Protein AF-A0A3A4W026-F1 (afdb_monomer)

Sequence (114 aa):
MVAHNLFTQLEELGLPRVKNDLAMGKCGQVGSEHHNAVSSWVKLQDEALAAAAAARADEREDRMISISANALSIAKEDLAIARSSAESARLQARWAMWAAIIATVAAIVAMFKA

Foldseek 3Di:
DPPPDPLNVDVVCDLVNLVVCLVVCVQDDPPDPSNVVSVVSSVVVVVVVVVVVVVVVVVVVVVVVVVVVVVVVVVVVVVVVVVVVVVVVVVVVVVVVVVVVVVVVVVVVVVVVD

Secondary structure (DSSP, 8-state):
-----HHHHHHHH-HHHHHHHHHTTTT-STTSHHHHHHHHHHHHHHHHHHHHHHHHHHHHHHHHHHHHHHHHHHHHHHHHHHHHHHHHHHHHHHHHHHHHHHHHHHHHHHHHH-

Mean predicted aligned error: 10.93 Å

pLDDT: mean 89.34, std 9.41, range [37.78, 94.88]

Structure (mmCIF, N/CA/C/O backbone):
data_AF-A0A3A4W026-F1
#
_entry.id   AF-A0A3A4W026-F1
#
loop_
_atom_site.group_PDB
_atom_site.id
_atom_site.type_symbol
_atom_site.label_atom_id
_atom_site.label_alt_id
_atom_site.label_comp_id
_atom_site.label_asym_id
_atom_site.label_entity_id
_atom_site.label_seq_id
_atom_site.pdbx_PDB_ins_code
_atom_site.Cartn_x
_atom_site.Cartn_y
_atom_site.Cartn_z
_atom_site.occupancy
_atom_site.B_iso_or_equiv
_atom_site.auth_seq_id
_atom_site.auth_comp_id
_atom_site.auth_asym_id
_atom_site.auth_atom_id
_atom_site.pdbx_PDB_model_num
ATOM 1 N N . MET A 1 1 ? -11.623 -13.099 49.206 1.00 37.78 1 MET A N 1
ATOM 2 C CA . MET A 1 1 ? -12.582 -12.830 48.113 1.00 37.78 1 MET A CA 1
ATOM 3 C C . MET A 1 1 ? -12.039 -11.660 47.315 1.00 37.78 1 MET A C 1
ATOM 5 O O . MET A 1 1 ? -12.0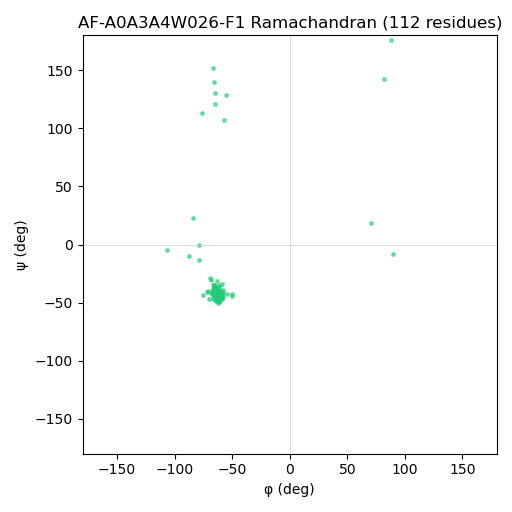56 -10.550 47.824 1.00 37.78 1 MET A O 1
ATOM 9 N N . VAL A 1 2 ? -11.457 -11.907 46.139 1.00 45.53 2 VAL A N 1
ATOM 10 C CA . VAL A 1 2 ? -10.993 -10.823 45.260 1.00 45.53 2 VAL A CA 1
ATOM 11 C C . VAL A 1 2 ? -12.236 -10.246 44.595 1.00 45.53 2 VAL A C 1
ATOM 13 O O . VAL A 1 2 ? -12.911 -10.960 43.851 1.00 45.53 2 VAL A O 1
ATOM 16 N N . ALA A 1 3 ? -12.579 -8.999 44.917 1.00 48.38 3 ALA A N 1
ATOM 17 C CA . ALA A 1 3 ? -13.599 -8.260 44.188 1.00 48.38 3 ALA A CA 1
ATOM 18 C C . ALA A 1 3 ? -13.159 -8.216 42.720 1.00 48.38 3 ALA A C 1
ATOM 20 O O . ALA A 1 3 ? -12.166 -7.571 42.389 1.00 48.38 3 ALA A O 1
ATOM 21 N N . HIS A 1 4 ? -13.830 -8.982 41.862 1.00 59.19 4 HIS A N 1
ATOM 22 C CA . HIS A 1 4 ? -13.563 -8.920 40.433 1.00 59.19 4 HIS A CA 1
ATOM 23 C C . HIS A 1 4 ? -13.964 -7.527 39.951 1.00 59.19 4 HIS A C 1
ATOM 25 O O . HIS A 1 4 ? -15.106 -7.105 40.134 1.00 59.19 4 HIS A O 1
ATOM 31 N N . ASN A 1 5 ? -13.003 -6.803 39.383 1.00 86.69 5 ASN A N 1
ATOM 32 C CA . ASN A 1 5 ? -13.240 -5.504 38.776 1.00 86.69 5 ASN A CA 1
ATOM 33 C C . ASN A 1 5 ? -14.160 -5.701 37.561 1.00 86.69 5 ASN A C 1
ATOM 35 O O . ASN A 1 5 ? -13.901 -6.569 36.725 1.00 86.69 5 ASN A O 1
ATOM 39 N N . LEU A 1 6 ? -15.234 -4.912 37.475 1.00 82.69 6 LEU A N 1
ATOM 40 C CA . LEU A 1 6 ? -16.245 -4.997 36.418 1.00 82.69 6 LEU A CA 1
ATOM 41 C C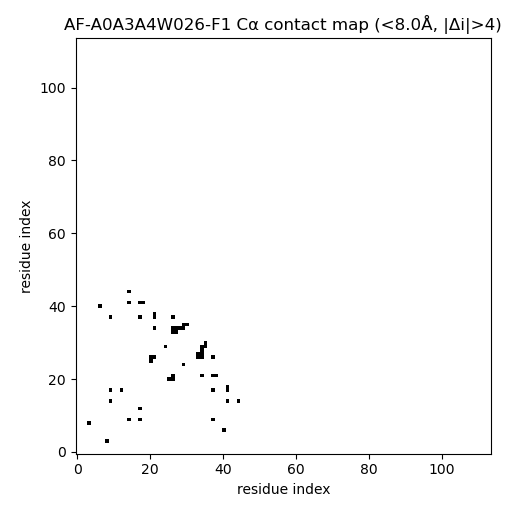 . LEU A 1 6 ? -15.603 -5.010 35.023 1.00 82.69 6 LEU A C 1
ATOM 43 O O . LEU A 1 6 ? -15.972 -5.818 34.180 1.00 82.69 6 LEU A O 1
ATOM 47 N N . PHE A 1 7 ? -14.597 -4.165 34.793 1.00 85.00 7 PHE A N 1
ATOM 48 C CA . PHE A 1 7 ? -13.936 -4.066 33.491 1.00 85.00 7 PHE A CA 1
ATOM 49 C C . PHE A 1 7 ? -13.161 -5.333 33.111 1.00 85.00 7 PHE A C 1
ATOM 51 O O . PHE A 1 7 ? -13.191 -5.728 31.950 1.00 85.00 7 PHE A O 1
ATOM 58 N N . THR A 1 8 ? -12.554 -6.021 34.081 1.00 87.31 8 THR A N 1
ATOM 59 C CA . THR A 1 8 ? -11.874 -7.305 33.849 1.00 87.31 8 THR A CA 1
ATOM 60 C C . THR A 1 8 ? -12.875 -8.392 33.451 1.00 87.31 8 THR A C 1
ATOM 62 O O . THR A 1 8 ? -12.614 -9.168 32.541 1.00 87.31 8 THR A O 1
ATOM 65 N N . GLN A 1 9 ? -14.070 -8.396 34.052 1.00 87.31 9 GLN A N 1
ATOM 66 C CA . GLN A 1 9 ? -15.137 -9.324 33.655 1.00 87.31 9 GLN A CA 1
ATOM 67 C C . GLN A 1 9 ? -15.667 -9.033 32.244 1.00 87.31 9 GLN A C 1
ATOM 69 O O . GLN A 1 9 ? -15.968 -9.958 31.492 1.00 87.31 9 GLN A O 1
ATOM 74 N N . LEU A 1 10 ? -15.786 -7.755 31.867 1.00 89.19 10 LEU A N 1
ATOM 75 C CA . LEU A 1 10 ? -16.205 -7.367 30.516 1.00 89.19 10 LEU A CA 1
ATOM 76 C C . LEU A 1 10 ? -15.172 -7.779 29.459 1.00 89.19 10 LEU A C 1
ATOM 78 O O . LEU A 1 10 ? -15.550 -8.233 28.378 1.00 89.19 10 LEU A O 1
ATOM 82 N N . GLU A 1 11 ? -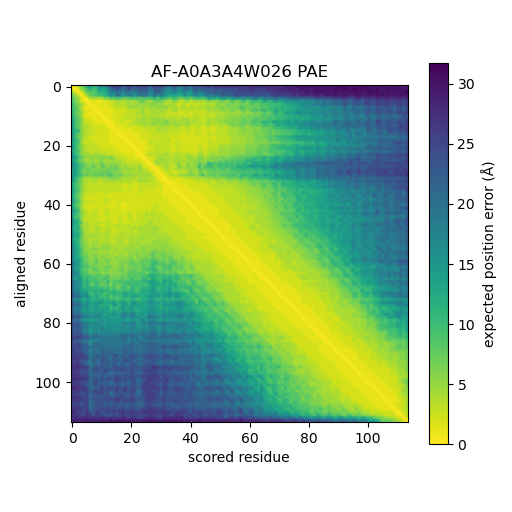13.882 -7.673 29.783 1.00 89.75 11 GLU A N 1
ATOM 83 C CA . GLU A 1 11 ? -12.795 -8.168 28.934 1.00 89.75 11 GLU A CA 1
ATOM 84 C C . GLU A 1 11 ? -12.845 -9.690 28.765 1.00 89.75 11 GLU A C 1
ATOM 86 O O . GLU A 1 11 ? -12.774 -10.173 27.635 1.00 89.75 11 GLU A O 1
ATOM 91 N N . GLU A 1 12 ? -13.052 -10.441 29.851 1.00 91.19 12 GLU A N 1
ATOM 92 C CA . GLU A 1 12 ? -13.191 -11.905 29.817 1.00 91.19 12 GLU A CA 1
ATOM 93 C C . GLU A 1 12 ? -14.418 -12.372 29.015 1.00 91.19 12 GLU A C 1
ATOM 95 O O . GLU A 1 12 ? -14.356 -13.371 28.296 1.00 91.19 12 GLU A O 1
ATOM 100 N N . LEU A 1 13 ? -15.537 -11.646 29.107 1.00 89.94 13 LEU A N 1
ATOM 101 C CA . LEU A 1 13 ? -16.756 -11.929 28.339 1.00 89.94 13 LEU A CA 1
ATOM 102 C C . LEU A 1 13 ? -16.589 -11.648 26.840 1.00 89.94 13 LEU A C 1
ATOM 104 O O . LEU A 1 13 ? -17.250 -12.286 26.013 1.00 89.94 13 LEU A O 1
ATOM 108 N N . GLY A 1 14 ? -15.719 -10.699 26.500 1.00 90.00 14 GLY A N 1
ATOM 109 C CA . GLY A 1 14 ? -15.437 -10.272 25.141 1.00 90.00 14 GLY A CA 1
ATOM 110 C C . GLY A 1 14 ? -16.458 -9.276 24.583 1.00 90.00 14 GLY A C 1
ATOM 111 O O . GLY A 1 14 ? -17.675 -9.388 24.769 1.00 90.00 14 GLY A O 1
ATOM 112 N N . LEU A 1 15 ? -15.949 -8.316 23.804 1.00 90.75 15 LEU A N 1
ATOM 113 C CA . LEU A 1 15 ? -16.722 -7.217 23.216 1.00 90.75 15 LEU A CA 1
ATOM 114 C C . LEU A 1 15 ? -18.000 -7.657 22.468 1.00 90.75 15 LEU A C 1
ATOM 116 O O . LEU A 1 15 ? -19.042 -7.037 22.691 1.00 90.75 15 LEU A O 1
ATOM 120 N N . PRO A 1 16 ? -18.000 -8.713 21.622 1.00 91.81 16 PRO A N 1
ATOM 121 C CA . PRO A 1 16 ? -19.203 -9.107 20.884 1.00 91.81 16 PRO A CA 1
ATOM 122 C C . PRO A 1 16 ? -20.347 -9.554 21.799 1.00 91.81 16 PRO A C 1
ATOM 124 O O . PRO A 1 16 ? -21.515 -9.275 21.529 1.00 91.81 16 PRO A O 1
ATOM 127 N N . ARG A 1 17 ? -20.013 -10.237 22.898 1.00 91.00 17 ARG A N 1
ATOM 128 C CA . ARG A 1 17 ? -20.994 -10.756 23.848 1.00 91.00 17 ARG A CA 1
ATOM 129 C C . ARG A 1 17 ? -21.555 -9.642 24.720 1.00 91.00 17 ARG A C 1
ATOM 131 O O . ARG A 1 17 ? -22.769 -9.536 24.841 1.00 91.00 17 ARG A O 1
ATOM 138 N N . VAL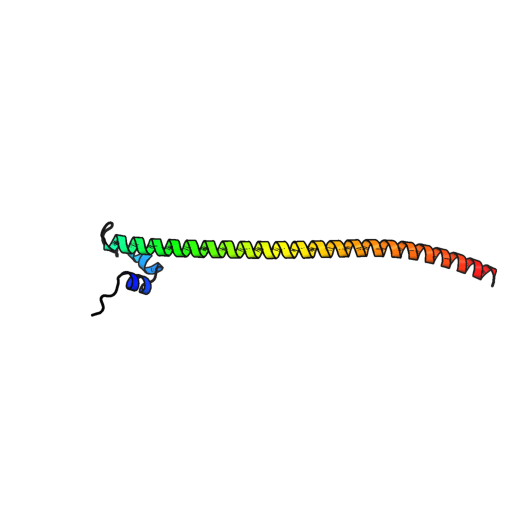 A 1 18 ? -20.689 -8.754 25.211 1.00 91.62 18 VAL A N 1
ATOM 139 C CA . VAL A 1 18 ? -21.092 -7.568 25.980 1.00 91.62 18 VAL A CA 1
ATOM 140 C C . VAL A 1 18 ? -21.990 -6.645 25.152 1.00 91.62 18 VAL A C 1
ATOM 142 O O . VAL A 1 18 ? -23.010 -6.178 25.651 1.00 91.62 18 VAL A O 1
ATOM 145 N N . LYS A 1 19 ? -21.678 -6.426 23.868 1.00 92.12 19 LYS A N 1
ATOM 146 C CA . LYS A 1 19 ? -22.547 -5.665 22.953 1.00 92.12 19 LYS A CA 1
ATOM 147 C C . LYS A 1 19 ? -23.932 -6.287 22.810 1.00 92.12 19 LYS A C 1
ATOM 149 O O . LYS A 1 19 ? -24.929 -5.570 22.820 1.00 92.12 19 LYS A O 1
ATOM 154 N N . ASN A 1 20 ? -23.993 -7.609 22.683 1.00 93.25 20 ASN A N 1
ATOM 155 C CA . ASN A 1 20 ? -25.253 -8.332 22.571 1.00 93.25 20 ASN A CA 1
ATOM 156 C C . ASN A 1 20 ? -26.071 -8.240 23.870 1.00 93.25 20 ASN A C 1
ATOM 158 O O . ASN A 1 20 ? -27.260 -7.936 23.841 1.00 93.25 20 ASN A O 1
ATOM 162 N N . ASP A 1 21 ? -25.427 -8.418 25.023 1.00 90.19 21 ASP A N 1
ATOM 163 C CA . ASP A 1 21 ? -26.089 -8.305 26.323 1.00 90.19 21 ASP A CA 1
ATOM 164 C C . ASP A 1 21 ? -26.566 -6.869 26.608 1.00 90.19 21 ASP A C 1
ATOM 166 O O . ASP A 1 21 ? -27.656 -6.684 27.159 1.00 90.19 21 ASP A O 1
ATOM 170 N N . LEU A 1 22 ? -25.819 -5.856 26.153 1.00 90.69 22 LEU A N 1
ATOM 171 C CA . LEU A 1 22 ? -26.229 -4.453 26.210 1.00 90.69 22 LEU A CA 1
ATOM 172 C C . LEU A 1 22 ? -27.446 -4.187 25.312 1.00 90.69 22 LEU A C 1
ATOM 174 O O . LEU A 1 22 ? -28.402 -3.553 25.755 1.00 90.69 22 LEU A O 1
ATOM 178 N N . ALA A 1 23 ? -27.450 -4.717 24.085 1.00 89.19 23 ALA A N 1
ATOM 179 C CA . ALA A 1 23 ? -28.566 -4.589 23.145 1.00 89.19 23 ALA A CA 1
ATOM 180 C C . ALA A 1 23 ? -29.834 -5.317 23.624 1.00 89.19 23 ALA A C 1
ATOM 182 O O . ALA A 1 23 ? -30.944 -4.833 23.417 1.00 89.19 23 ALA A O 1
ATOM 183 N N . MET A 1 24 ? -29.676 -6.454 24.308 1.00 89.69 24 MET A N 1
ATOM 184 C CA . MET A 1 24 ? -30.775 -7.198 24.930 1.00 89.69 24 MET A CA 1
ATOM 185 C C . MET A 1 24 ? -31.251 -6.595 26.264 1.00 89.69 24 MET A C 1
ATOM 187 O O . MET A 1 24 ? -32.155 -7.149 26.888 1.00 89.69 24 MET A O 1
ATOM 191 N N . GLY A 1 25 ? -30.648 -5.498 26.738 1.00 86.31 25 GLY A N 1
ATOM 192 C CA . GLY A 1 25 ? -31.028 -4.850 27.997 1.00 86.31 25 GLY A CA 1
ATOM 193 C C . GLY A 1 25 ? -30.666 -5.649 29.255 1.00 86.31 25 GLY A C 1
ATOM 194 O O . GLY A 1 25 ? -31.209 -5.392 30.327 1.00 86.31 25 GLY A O 1
ATOM 195 N N . LYS A 1 26 ? -29.746 -6.616 29.158 1.00 87.50 26 LYS A N 1
ATOM 196 C CA . LYS A 1 26 ? -29.320 -7.457 30.292 1.00 87.50 26 LYS A CA 1
ATOM 197 C C . LYS A 1 26 ? -28.333 -6.755 31.224 1.00 87.50 26 LYS A C 1
ATOM 199 O O . LYS A 1 26 ? -28.119 -7.208 32.342 1.00 87.50 26 LYS A O 1
ATOM 204 N N . CYS A 1 27 ? -27.763 -5.630 30.797 1.00 83.00 27 CYS A N 1
ATOM 205 C CA . CYS A 1 27 ? -26.789 -4.845 31.563 1.00 83.00 27 CYS A CA 1
ATOM 206 C C . CYS A 1 27 ? -27.432 -3.864 32.563 1.00 83.00 27 CYS A C 1
ATOM 208 O O . CYS A 1 27 ? -26.802 -2.877 32.945 1.00 83.00 27 CYS A O 1
ATOM 210 N N . GLY A 1 28 ? -28.671 -4.124 32.985 1.00 82.25 28 GLY A N 1
ATOM 211 C CA . GLY A 1 28 ? -29.445 -3.244 33.857 1.00 82.25 28 GLY A CA 1
ATOM 212 C C . GLY A 1 28 ? -30.243 -2.186 33.094 1.00 82.25 28 GLY A C 1
ATOM 213 O O . GLY A 1 28 ? -30.173 -2.069 31.869 1.00 82.25 28 GLY A O 1
ATOM 214 N N . GLN A 1 29 ? -31.031 -1.416 33.843 1.00 86.12 29 GLN A N 1
ATOM 215 C CA . GLN A 1 29 ? -31.906 -0.387 33.291 1.00 86.12 29 GLN A CA 1
ATOM 216 C C . GLN A 1 29 ? -31.082 0.744 32.662 1.00 86.12 29 GLN A C 1
ATOM 218 O O . GLN A 1 29 ? -30.050 1.147 33.208 1.00 86.12 29 GLN A O 1
ATOM 223 N N . VAL A 1 30 ? -31.538 1.258 31.518 1.00 84.69 30 VAL A N 1
ATOM 224 C CA . VAL A 1 30 ? -30.896 2.388 30.830 1.00 84.69 30 VAL A CA 1
ATOM 225 C C . VAL A 1 30 ? -30.779 3.568 31.797 1.00 84.69 30 VAL A C 1
ATOM 227 O O . VAL A 1 30 ? -31.755 3.936 32.449 1.00 84.69 30 VAL A O 1
ATOM 230 N N . GLY A 1 31 ? -29.575 4.133 31.914 1.00 81.81 31 GLY A N 1
ATOM 231 C CA . GLY A 1 31 ? -29.265 5.222 32.845 1.00 81.81 31 GLY A CA 1
ATOM 232 C C . GLY A 1 31 ? -28.789 4.781 34.233 1.00 81.81 31 GLY A C 1
ATOM 233 O O . GLY A 1 31 ? -28.325 5.628 34.992 1.00 81.81 31 GLY A O 1
ATOM 234 N N . SER A 1 32 ? -28.838 3.485 34.565 1.00 88.44 32 SER A N 1
ATOM 235 C CA . SER A 1 32 ? -28.192 2.964 35.780 1.00 88.44 32 SER A CA 1
ATOM 236 C C . SER A 1 32 ? -26.666 3.072 35.693 1.00 88.44 32 SER A C 1
ATOM 238 O O . SER A 1 32 ? -26.093 3.015 34.603 1.00 88.44 32 SER A O 1
ATOM 240 N N . GLU A 1 33 ? -25.988 3.189 36.839 1.00 87.38 33 GLU A N 1
ATOM 241 C CA . GLU A 1 33 ? -24.519 3.270 36.900 1.00 87.38 33 GLU A CA 1
ATOM 242 C C . GLU A 1 33 ? -23.847 2.097 36.176 1.00 87.38 33 GLU A C 1
ATOM 244 O O . GLU A 1 33 ? -22.918 2.296 35.395 1.00 87.38 33 GLU A O 1
ATOM 249 N N . HIS A 1 34 ? -24.376 0.885 36.364 1.00 87.00 34 HIS A N 1
ATOM 250 C CA . HIS A 1 34 ? -23.879 -0.315 35.700 1.00 87.00 34 HIS A CA 1
ATOM 251 C C . HIS A 1 34 ? -24.070 -0.253 34.177 1.00 87.00 34 HIS A C 1
ATOM 253 O O . HIS A 1 34 ? -23.124 -0.492 33.429 1.00 87.00 34 HIS A O 1
ATOM 259 N N . HIS A 1 35 ? -25.262 0.122 33.697 1.00 90.81 35 HIS A N 1
ATOM 260 C CA . HIS A 1 35 ? -25.515 0.275 32.262 1.00 90.81 35 HIS A CA 1
ATOM 261 C C . HIS A 1 35 ? -24.576 1.314 31.637 1.00 90.81 35 HIS A C 1
ATOM 263 O O . HIS A 1 35 ? -23.986 1.071 30.584 1.00 90.81 35 HIS A O 1
ATOM 269 N N . ASN A 1 36 ? -24.397 2.453 32.308 1.00 90.56 36 ASN A N 1
ATOM 270 C CA . ASN A 1 36 ? -23.526 3.523 31.838 1.00 90.56 36 ASN A CA 1
ATOM 271 C C . ASN A 1 36 ? -22.064 3.063 31.775 1.00 90.56 36 ASN A C 1
ATOM 273 O O . ASN A 1 36 ? -21.419 3.308 30.756 1.00 90.56 36 ASN A O 1
ATOM 277 N N . ALA A 1 37 ? -21.576 2.346 32.794 1.00 89.94 37 ALA A N 1
ATOM 278 C CA . ALA A 1 37 ? -20.222 1.792 32.837 1.00 89.94 37 ALA A CA 1
ATOM 279 C C . ALA A 1 37 ? -19.962 0.751 31.734 1.00 89.94 37 ALA A C 1
ATOM 281 O O . ALA A 1 37 ? -18.916 0.778 31.088 1.00 89.94 37 ALA A O 1
ATOM 282 N N . VAL A 1 38 ? -20.923 -0.141 31.467 1.00 91.75 38 VAL A N 1
ATOM 283 C CA . VAL A 1 38 ? -20.808 -1.099 30.356 1.00 91.75 38 VAL A CA 1
ATOM 284 C C . VAL A 1 38 ? -20.843 -0.368 29.012 1.00 91.75 38 VAL A C 1
ATOM 286 O O . VAL A 1 38 ? -20.035 -0.655 28.131 1.00 91.75 38 VAL A O 1
ATOM 289 N N . SER A 1 39 ? -21.734 0.616 28.850 1.00 92.31 39 SER A N 1
ATOM 290 C CA . SER A 1 39 ? -21.840 1.385 27.605 1.00 92.31 39 SER A CA 1
ATOM 291 C C . SER A 1 39 ? -20.578 2.199 27.307 1.00 92.31 39 SER A C 1
ATOM 293 O O . SER A 1 39 ? -20.160 2.276 26.153 1.00 92.31 39 SER A O 1
ATOM 295 N N . SER A 1 40 ? -19.951 2.791 28.330 1.00 92.44 40 SER A N 1
ATOM 296 C CA . SER A 1 40 ? -18.731 3.579 28.170 1.00 92.44 40 SER A CA 1
ATOM 297 C C . SER A 1 40 ? -17.547 2.683 27.834 1.00 92.44 40 SER A C 1
ATOM 299 O O . SER A 1 40 ? -16.772 3.018 26.944 1.00 92.44 40 SER A O 1
ATOM 301 N N . TRP A 1 41 ? -17.455 1.507 28.458 1.00 93.44 41 TRP A N 1
ATOM 302 C CA . TRP A 1 41 ? -16.455 0.506 28.102 1.00 93.44 41 TRP A CA 1
ATOM 303 C C . TRP A 1 41 ? -16.599 0.036 26.649 1.00 93.44 41 TRP A C 1
ATOM 305 O O . TRP A 1 41 ? -15.610 0.003 25.922 1.00 93.44 41 TRP A O 1
ATOM 315 N N . VAL A 1 42 ? -17.823 -0.254 26.185 1.00 94.44 42 VAL A N 1
ATOM 316 C CA . VAL A 1 42 ? -18.066 -0.627 24.778 1.00 94.44 42 VAL A CA 1
ATOM 317 C C . VAL A 1 42 ? -17.632 0.491 23.827 1.00 94.44 42 VAL A C 1
ATOM 319 O O . VAL A 1 42 ? -16.982 0.208 22.822 1.00 94.44 42 VAL A O 1
ATOM 322 N N . LYS A 1 43 ? -17.946 1.754 24.148 1.00 94.31 43 LYS A N 1
ATOM 323 C CA . LYS A 1 43 ? -17.518 2.912 23.347 1.00 94.31 43 LYS A CA 1
ATOM 324 C C . LYS A 1 43 ? -15.998 3.029 23.275 1.00 94.31 43 LYS A C 1
ATOM 326 O O . LYS A 1 43 ? -15.466 3.163 22.182 1.00 94.31 43 LYS A O 1
ATOM 331 N N . LEU A 1 44 ? -15.308 2.906 24.409 1.00 93.06 44 LEU A N 1
ATOM 332 C CA . LEU A 1 44 ? -13.843 2.948 24.464 1.00 93.06 44 LEU A CA 1
ATOM 333 C C . LEU A 1 44 ? -13.204 1.846 23.610 1.00 93.06 44 LEU A C 1
ATOM 335 O O . LEU A 1 44 ? -12.228 2.096 22.906 1.00 93.06 44 LEU A O 1
ATOM 339 N N . GLN A 1 45 ? -13.767 0.636 23.632 1.00 93.44 45 GLN A N 1
ATOM 340 C CA . GLN A 1 45 ? -13.287 -0.462 22.792 1.00 93.44 45 GLN A CA 1
ATOM 341 C C . GLN A 1 45 ? -13.519 -0.192 21.301 1.00 93.44 45 GLN A C 1
ATOM 343 O O . GLN A 1 45 ? -12.640 -0.455 20.481 1.00 93.44 45 GLN A O 1
ATOM 348 N N . ASP A 1 46 ? -14.676 0.358 20.936 1.00 93.69 46 ASP A N 1
ATOM 349 C CA . ASP A 1 46 ? -14.974 0.714 19.547 1.00 93.69 46 ASP A CA 1
ATOM 350 C C . ASP A 1 46 ? -14.082 1.842 19.027 1.00 93.69 46 ASP A C 1
ATOM 352 O O . ASP A 1 46 ? -13.596 1.765 17.899 1.00 93.69 46 ASP A O 1
ATOM 356 N N . GLU A 1 47 ? -13.808 2.851 19.852 1.00 94.56 47 GLU A N 1
ATOM 357 C CA . GLU A 1 47 ? -12.857 3.917 19.538 1.00 94.56 47 GLU A CA 1
ATOM 358 C C . GLU A 1 47 ? -11.442 3.359 19.344 1.00 94.56 47 GLU A C 1
ATOM 360 O O . GLU A 1 47 ? -10.778 3.697 18.363 1.00 94.56 47 GLU A O 1
ATOM 365 N N . ALA A 1 48 ? -10.997 2.444 20.211 1.00 93.12 48 ALA A N 1
ATOM 366 C CA . ALA A 1 48 ? -9.698 1.787 20.074 1.00 93.12 48 ALA A CA 1
ATOM 367 C C . ALA A 1 48 ? -9.602 0.946 18.789 1.00 93.12 48 ALA A C 1
ATOM 369 O O . ALA A 1 48 ? -8.591 0.993 18.083 1.00 93.12 48 ALA A O 1
ATOM 370 N N . LEU A 1 49 ? -10.659 0.203 18.442 1.00 93.31 49 LEU A N 1
ATOM 371 C CA . LEU A 1 49 ? -10.723 -0.565 17.197 1.00 93.31 49 LEU A CA 1
ATOM 372 C C . LEU A 1 49 ? -10.740 0.343 15.963 1.00 93.31 49 LEU A C 1
ATOM 374 O O . LEU A 1 49 ? -10.061 0.036 14.982 1.00 93.31 49 LEU A O 1
ATOM 378 N N . ALA A 1 50 ? -11.475 1.455 16.010 1.00 94.44 50 ALA A N 1
ATOM 379 C CA . ALA A 1 50 ? -11.519 2.437 14.932 1.00 94.44 50 ALA A CA 1
ATOM 380 C C . ALA A 1 50 ? -10.155 3.111 14.729 1.00 94.44 50 ALA A C 1
ATOM 382 O O . ALA A 1 50 ? -9.679 3.192 13.597 1.00 94.44 50 ALA A O 1
ATOM 383 N N . ALA A 1 51 ? -9.483 3.509 15.812 1.00 94.31 51 ALA A N 1
ATOM 384 C CA . ALA A 1 51 ? -8.139 4.078 15.762 1.00 94.31 51 ALA A CA 1
ATOM 385 C C . ALA A 1 51 ? -7.117 3.075 15.202 1.00 94.31 51 ALA A C 1
ATOM 387 O O . ALA A 1 51 ? -6.321 3.417 14.330 1.00 94.31 51 ALA A O 1
ATOM 388 N N . ALA A 1 52 ? -7.174 1.811 15.634 1.00 94.06 52 ALA A N 1
ATOM 389 C CA . ALA A 1 52 ? -6.312 0.760 15.099 1.00 94.06 52 ALA A CA 1
ATOM 390 C C . ALA A 1 52 ? -6.590 0.475 13.612 1.00 94.06 52 ALA A C 1
ATOM 392 O O . ALA A 1 52 ? -5.669 0.172 12.855 1.00 94.06 52 ALA A O 1
ATOM 393 N N . ALA A 1 53 ? -7.851 0.551 13.178 1.00 94.25 53 ALA A N 1
ATOM 394 C CA . ALA A 1 53 ? -8.214 0.395 11.774 1.00 94.25 53 ALA A CA 1
ATOM 395 C C . ALA A 1 53 ? -7.695 1.559 10.917 1.00 94.25 53 ALA A C 1
ATOM 397 O O . ALA A 1 53 ? -7.153 1.302 9.844 1.00 94.25 53 ALA A O 1
ATOM 398 N N . ALA A 1 54 ? -7.803 2.798 11.409 1.00 93.69 54 ALA A N 1
ATOM 399 C CA . ALA A 1 54 ? -7.257 3.984 10.755 1.00 93.69 54 ALA A CA 1
ATOM 400 C C . ALA A 1 54 ? -5.729 3.893 10.619 1.00 93.69 54 ALA A C 1
ATOM 402 O O . ALA A 1 54 ? -5.218 3.972 9.510 1.00 93.69 54 ALA A O 1
ATOM 403 N N . ALA A 1 55 ? -5.013 3.562 11.698 1.00 92.94 55 ALA A N 1
ATOM 404 C CA . ALA A 1 55 ? -3.558 3.396 11.655 1.00 92.94 55 ALA A CA 1
ATOM 405 C C . ALA A 1 55 ? -3.110 2.326 10.639 1.00 92.94 55 ALA A C 1
ATOM 407 O O . ALA A 1 55 ? -2.140 2.508 9.908 1.00 92.94 55 ALA A O 1
ATOM 408 N N . ARG A 1 56 ? -3.846 1.209 10.533 1.00 92.88 56 ARG A N 1
ATOM 409 C CA . ARG A 1 56 ? -3.573 0.186 9.507 1.00 92.88 56 ARG A CA 1
ATOM 410 C C . ARG A 1 56 ? -3.870 0.666 8.088 1.00 92.88 56 ARG A C 1
ATOM 412 O O . ARG A 1 56 ? -3.276 0.132 7.153 1.00 92.88 56 ARG A O 1
ATOM 419 N N . ALA A 1 57 ? -4.835 1.566 7.907 1.00 92.19 57 ALA A N 1
ATOM 420 C CA . ALA A 1 57 ? -5.135 2.153 6.607 1.00 92.19 57 ALA A CA 1
ATOM 421 C C . ALA A 1 57 ? -4.005 3.098 6.182 1.00 92.19 57 ALA A C 1
ATOM 423 O O . ALA A 1 57 ? -3.479 2.923 5.085 1.00 92.19 57 ALA A O 1
ATOM 424 N N . ASP A 1 58 ? -3.558 3.966 7.089 1.00 93.38 58 ASP A N 1
ATOM 425 C CA . ASP A 1 58 ? -2.439 4.885 6.863 1.00 93.38 58 ASP A CA 1
ATOM 426 C C . ASP A 1 58 ? -1.153 4.113 6.527 1.00 93.38 58 ASP A C 1
ATOM 428 O O . ASP A 1 58 ? -0.519 4.363 5.506 1.00 93.38 58 ASP A O 1
ATOM 432 N N . GLU A 1 59 ? -0.822 3.061 7.289 1.00 92.94 59 GLU A N 1
ATOM 433 C CA . GLU A 1 59 ? 0.334 2.205 6.978 1.00 92.94 59 GLU A CA 1
ATOM 434 C C . GLU A 1 59 ? 0.249 1.550 5.590 1.00 92.94 59 GLU A C 1
ATOM 436 O O . GLU A 1 59 ? 1.272 1.293 4.948 1.00 92.94 59 GLU A O 1
ATOM 441 N N . ARG A 1 60 ? -0.958 1.196 5.129 1.00 92.19 60 ARG A N 1
ATOM 442 C CA . ARG A 1 60 ? -1.144 0.625 3.788 1.00 92.19 60 ARG A CA 1
ATOM 443 C C . ARG A 1 60 ? -0.959 1.685 2.716 1.00 92.19 60 ARG A C 1
ATOM 445 O O . ARG A 1 60 ? -0.358 1.376 1.687 1.00 92.19 60 ARG A O 1
ATOM 452 N N . GLU A 1 61 ? -1.466 2.889 2.946 1.00 92.88 61 GLU A N 1
ATOM 453 C CA . GLU A 1 61 ? -1.301 4.017 2.037 1.00 92.88 61 GLU A CA 1
ATOM 454 C C . GLU A 1 61 ? 0.179 4.393 1.902 1.00 92.88 61 GLU A C 1
ATOM 456 O O . GLU A 1 61 ? 0.688 4.434 0.782 1.00 92.88 61 GLU A O 1
ATOM 461 N N . ASP A 1 62 ? 0.910 4.495 3.013 1.00 92.69 62 ASP A N 1
ATOM 462 C CA . ASP A 1 62 ? 2.354 4.756 3.017 1.00 92.69 62 ASP A CA 1
ATOM 463 C C . ASP A 1 62 ? 3.137 3.699 2.225 1.00 92.69 62 ASP A C 1
ATOM 465 O O . ASP A 1 62 ? 3.997 4.020 1.394 1.00 92.69 62 ASP A O 1
ATOM 469 N N . ARG A 1 63 ? 2.815 2.412 2.420 1.00 93.06 63 ARG A N 1
ATOM 470 C CA . ARG A 1 63 ? 3.432 1.322 1.644 1.00 93.06 63 ARG A CA 1
ATOM 47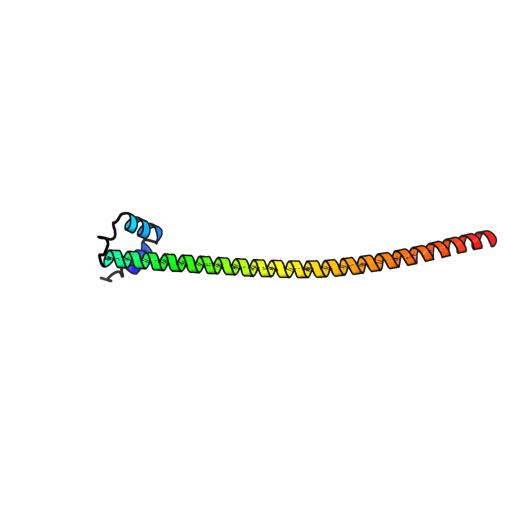1 C C . ARG A 1 63 ? 3.100 1.428 0.159 1.00 93.06 63 ARG A C 1
ATOM 473 O O . ARG A 1 63 ? 3.978 1.209 -0.673 1.00 93.06 63 ARG A O 1
ATOM 480 N N . MET A 1 64 ? 1.860 1.759 -0.190 1.00 93.00 64 MET A N 1
ATOM 481 C CA . MET A 1 64 ? 1.440 1.919 -1.582 1.00 93.00 64 MET A CA 1
ATOM 482 C C . MET A 1 64 ? 2.158 3.098 -2.247 1.00 93.00 64 MET A C 1
ATOM 484 O O . MET A 1 64 ? 2.643 2.957 -3.372 1.00 93.00 64 MET A O 1
ATOM 488 N N . ILE A 1 65 ? 2.289 4.229 -1.553 1.00 94.44 65 ILE A N 1
ATOM 489 C CA . ILE A 1 65 ? 3.042 5.397 -2.024 1.00 94.44 65 ILE A CA 1
ATOM 490 C C . ILE A 1 65 ? 4.509 5.019 -2.242 1.00 94.44 65 ILE A C 1
ATOM 492 O O . ILE A 1 65 ? 5.058 5.304 -3.306 1.00 94.44 65 ILE A O 1
ATOM 496 N N . SER A 1 66 ? 5.126 4.310 -1.293 1.00 92.69 66 SER A N 1
ATOM 497 C CA . SER A 1 66 ? 6.510 3.837 -1.416 1.00 92.69 66 SER A CA 1
ATOM 498 C C . SER A 1 66 ? 6.711 2.918 -2.629 1.00 92.69 66 SER A C 1
ATOM 500 O O . SER A 1 66 ? 7.629 3.131 -3.424 1.00 92.69 66 SER A O 1
ATOM 502 N N . ILE A 1 67 ? 5.820 1.941 -2.834 1.00 92.88 67 ILE A N 1
ATOM 503 C CA . ILE A 1 67 ? 5.858 1.045 -4.002 1.00 92.88 67 ILE A CA 1
ATOM 504 C C . ILE A 1 67 ? 5.722 1.845 -5.301 1.00 92.88 67 ILE A C 1
ATOM 506 O O . ILE A 1 67 ? 6.481 1.628 -6.244 1.00 92.88 67 ILE A O 1
ATOM 510 N N . SER A 1 68 ? 4.787 2.793 -5.338 1.00 92.12 68 SER A N 1
ATOM 511 C CA . SER A 1 68 ? 4.526 3.631 -6.512 1.00 92.12 68 SER A CA 1
ATOM 512 C C . SER A 1 68 ? 5.725 4.518 -6.853 1.00 92.12 68 SER A C 1
ATOM 514 O O . SER A 1 68 ? 6.096 4.641 -8.020 1.00 92.12 68 SER A O 1
ATOM 516 N N . ALA A 1 69 ? 6.371 5.100 -5.840 1.00 93.94 69 ALA A N 1
ATOM 517 C CA . ALA A 1 69 ? 7.573 5.909 -6.003 1.00 93.94 69 ALA A CA 1
ATOM 518 C C . ALA A 1 69 ? 8.749 5.078 -6.541 1.00 93.94 69 ALA A C 1
ATOM 520 O O . ALA A 1 69 ? 9.418 5.502 -7.485 1.00 93.94 69 ALA A O 1
ATOM 521 N N . ASN A 1 70 ? 8.954 3.872 -6.005 1.00 93.94 70 ASN A N 1
ATOM 522 C CA . ASN A 1 70 ? 9.990 2.956 -6.483 1.00 93.94 70 ASN A CA 1
ATOM 523 C C . ASN A 1 70 ? 9.729 2.512 -7.928 1.00 93.94 70 ASN A C 1
ATOM 525 O O . ASN A 1 70 ? 10.632 2.577 -8.761 1.00 93.94 70 ASN A O 1
ATOM 529 N N . ALA A 1 71 ? 8.491 2.135 -8.257 1.00 93.38 71 ALA A N 1
ATOM 530 C CA . ALA A 1 71 ? 8.105 1.769 -9.618 1.00 93.38 71 ALA A CA 1
ATOM 531 C C . ALA A 1 71 ? 8.324 2.926 -10.605 1.00 93.38 71 ALA A C 1
ATOM 533 O O . ALA A 1 71 ? 8.828 2.714 -11.707 1.00 93.38 71 ALA A O 1
ATOM 534 N N . LEU A 1 72 ? 8.005 4.161 -10.202 1.00 94.44 72 LEU A N 1
ATOM 535 C CA . LEU A 1 72 ? 8.262 5.347 -11.014 1.00 94.44 72 LEU A CA 1
ATOM 536 C C . LEU A 1 72 ? 9.765 5.592 -11.220 1.00 94.44 72 LEU A C 1
ATOM 538 O O . LEU A 1 72 ? 10.162 6.006 -12.308 1.00 94.44 72 LEU A O 1
ATOM 542 N N . SER A 1 73 ? 10.594 5.355 -10.200 1.00 94.75 73 SER A N 1
ATOM 543 C CA . SER A 1 73 ? 12.054 5.467 -10.321 1.00 94.75 73 SER A CA 1
ATOM 544 C C . SER A 1 73 ? 12.601 4.461 -11.330 1.00 94.75 73 SER A C 1
ATOM 546 O O . SER A 1 73 ? 13.279 4.859 -12.275 1.00 94.75 73 SER A O 1
ATOM 548 N N . ILE A 1 74 ? 12.216 3.188 -11.198 1.00 94.00 74 ILE A N 1
ATOM 549 C CA . ILE A 1 74 ? 12.623 2.115 -12.116 1.00 94.00 74 ILE A CA 1
ATOM 550 C C . ILE A 1 74 ? 12.179 2.444 -13.546 1.00 94.00 74 ILE A C 1
ATOM 552 O O . ILE A 1 74 ? 12.985 2.409 -14.470 1.00 94.00 74 ILE A O 1
ATOM 556 N N . ALA A 1 75 ? 10.930 2.876 -13.737 1.00 92.56 75 ALA A N 1
ATOM 557 C CA . ALA A 1 75 ? 10.427 3.239 -15.060 1.00 92.56 75 ALA A CA 1
ATOM 558 C C . ALA A 1 75 ? 11.203 4.408 -15.700 1.00 92.56 75 ALA A C 1
ATOM 560 O O . ALA A 1 75 ? 11.383 4.443 -16.919 1.00 92.56 75 ALA A O 1
ATOM 561 N N . LYS A 1 76 ? 11.673 5.379 -14.903 1.00 94.88 76 LYS A N 1
ATOM 562 C CA . LYS A 1 76 ? 12.521 6.476 -15.397 1.00 94.88 76 LYS A CA 1
ATOM 563 C C . LYS A 1 76 ? 13.903 5.980 -15.817 1.00 94.88 76 LYS A C 1
ATOM 565 O O . LYS A 1 76 ? 14.407 6.430 -16.847 1.00 94.88 76 LYS A O 1
ATOM 570 N N . GLU A 1 77 ? 14.496 5.080 -15.041 1.00 93.56 77 GLU A N 1
ATOM 571 C CA . GLU A 1 77 ? 15.785 4.458 -15.357 1.00 93.56 77 GLU A CA 1
ATOM 572 C C . GLU A 1 77 ? 15.694 3.618 -16.637 1.00 93.56 77 GLU A C 1
ATOM 574 O O . GLU A 1 77 ? 16.472 3.839 -17.568 1.00 93.56 77 GLU A O 1
ATOM 579 N N . ASP A 1 78 ? 14.679 2.760 -16.755 1.00 92.88 78 ASP A N 1
ATOM 580 C CA . ASP A 1 78 ? 14.429 1.949 -17.952 1.00 92.88 78 ASP A CA 1
ATOM 581 C C . ASP A 1 78 ? 14.235 2.816 -19.199 1.00 92.88 78 ASP A C 1
ATOM 583 O O . ASP A 1 78 ? 14.783 2.535 -20.269 1.00 92.88 78 ASP A O 1
ATOM 587 N N . LEU A 1 79 ? 13.498 3.922 -19.070 1.00 93.81 79 LEU A N 1
ATOM 588 C CA . LEU A 1 79 ? 13.294 4.866 -20.164 1.00 93.81 79 LEU A CA 1
ATOM 589 C C . LEU A 1 79 ? 14.605 5.550 -20.578 1.00 93.81 79 LEU A C 1
ATOM 591 O O . LEU A 1 79 ? 14.831 5.771 -21.772 1.00 93.81 79 LEU A O 1
ATOM 595 N N . ALA A 1 80 ? 15.485 5.873 -19.629 1.00 92.88 80 ALA A N 1
ATOM 596 C CA . ALA A 1 80 ? 16.804 6.424 -19.930 1.00 92.88 80 ALA A CA 1
ATOM 597 C C . ALA A 1 80 ? 17.689 5.402 -20.667 1.00 92.88 80 ALA A C 1
ATOM 599 O O . ALA A 1 80 ? 18.315 5.748 -21.674 1.00 92.88 80 ALA A O 1
ATOM 600 N N . ILE A 1 81 ? 17.678 4.138 -20.232 1.00 92.94 81 ILE A N 1
ATOM 601 C CA . ILE A 1 81 ? 18.393 3.037 -20.894 1.00 92.94 81 ILE A CA 1
ATOM 602 C C . ILE A 1 81 ? 17.861 2.835 -22.316 1.00 92.94 81 ILE A C 1
ATOM 604 O O . ILE A 1 81 ? 18.645 2.774 -23.263 1.00 92.94 81 ILE A O 1
ATOM 608 N N . ALA A 1 82 ? 16.539 2.800 -22.492 1.00 90.38 82 ALA A N 1
ATOM 609 C CA . ALA A 1 82 ? 15.903 2.650 -23.798 1.00 90.38 82 ALA A CA 1
ATOM 610 C C . ALA A 1 82 ? 16.243 3.805 -24.757 1.00 90.38 82 ALA A C 1
ATOM 612 O O . ALA A 1 82 ? 16.439 3.593 -25.954 1.00 90.38 82 ALA A O 1
ATOM 613 N N . ARG A 1 83 ? 16.354 5.040 -24.251 1.00 93.75 83 ARG A N 1
ATOM 614 C CA . ARG A 1 83 ? 16.801 6.190 -25.056 1.00 93.75 83 ARG A CA 1
ATOM 615 C C . ARG A 1 83 ? 18.261 6.053 -25.483 1.00 93.75 83 ARG A C 1
ATOM 617 O O . ARG A 1 83 ? 18.559 6.239 -26.661 1.00 93.75 83 ARG A O 1
ATOM 624 N N . SER A 1 84 ? 19.142 5.694 -24.552 1.00 93.69 84 SER A N 1
ATOM 625 C CA . SER A 1 84 ? 20.571 5.478 -24.819 1.00 93.69 84 SER A CA 1
ATOM 626 C C . SER A 1 84 ? 20.807 4.351 -25.833 1.00 93.69 84 SER A C 1
ATOM 628 O O . SER A 1 84 ? 21.599 4.489 -26.772 1.00 93.69 84 SER A O 1
ATOM 630 N N . SER A 1 85 ? 20.070 3.244 -25.707 1.00 90.50 85 SER A N 1
ATOM 631 C CA . SER A 1 85 ? 20.170 2.120 -26.639 1.00 90.50 85 SER A CA 1
ATOM 632 C C . SER A 1 85 ? 19.649 2.487 -28.030 1.00 90.50 85 SER A C 1
ATOM 634 O O . SER A 1 85 ? 20.293 2.157 -29.026 1.00 90.50 85 SER A O 1
ATOM 636 N N . ALA A 1 86 ? 18.550 3.242 -28.121 1.00 91.88 86 ALA A N 1
ATOM 637 C CA . ALA A 1 86 ? 18.024 3.738 -29.390 1.00 91.88 86 ALA A CA 1
ATOM 638 C C . ALA A 1 86 ? 18.997 4.697 -30.098 1.00 91.88 86 ALA A C 1
ATOM 640 O O . ALA A 1 86 ? 19.157 4.633 -31.320 1.00 91.88 86 ALA A O 1
ATOM 641 N N . GLU A 1 87 ? 19.668 5.579 -29.355 1.00 92.50 87 GLU A N 1
ATOM 642 C CA . GLU A 1 87 ? 20.699 6.465 -29.902 1.00 92.50 87 GLU A CA 1
ATOM 643 C C . GLU A 1 87 ? 21.910 5.674 -30.411 1.00 92.50 87 GLU A C 1
ATOM 645 O O . GLU A 1 87 ? 22.358 5.869 -31.545 1.00 92.50 87 GLU A O 1
ATOM 650 N N . SER A 1 88 ? 22.378 4.712 -29.615 1.00 91.19 88 SER A N 1
ATOM 651 C CA . SER A 1 88 ? 23.480 3.821 -29.987 1.00 91.19 88 SER A CA 1
ATOM 652 C C . SER A 1 88 ? 23.156 3.008 -31.246 1.00 91.19 88 SER A C 1
ATOM 654 O O . SER A 1 88 ? 23.974 2.935 -32.165 1.00 91.19 88 SER A O 1
ATOM 656 N N . ALA A 1 89 ? 21.939 2.467 -31.346 1.00 89.62 89 ALA A N 1
ATOM 657 C CA . ALA A 1 89 ? 21.468 1.739 -32.523 1.00 89.62 89 ALA A CA 1
ATOM 658 C C . ALA A 1 89 ? 21.435 2.628 -33.779 1.00 89.62 89 ALA A C 1
ATOM 660 O O . ALA A 1 89 ? 21.847 2.198 -34.858 1.00 89.62 89 ALA A O 1
ATOM 661 N N . ARG A 1 90 ? 21.011 3.894 -33.653 1.00 92.50 90 ARG A N 1
ATOM 662 C CA . ARG A 1 90 ? 21.046 4.863 -34.764 1.00 92.50 90 ARG A CA 1
ATOM 663 C C . ARG A 1 90 ? 22.470 5.139 -35.238 1.00 92.50 90 ARG A C 1
ATOM 665 O O . ARG A 1 90 ? 22.706 5.207 -36.443 1.00 92.50 90 ARG A O 1
ATOM 672 N N . LEU A 1 91 ? 23.418 5.296 -34.317 1.00 93.94 91 LEU A N 1
ATOM 673 C CA . LEU A 1 91 ? 24.827 5.497 -34.661 1.00 93.94 91 LEU A CA 1
ATOM 674 C C . LEU A 1 91 ?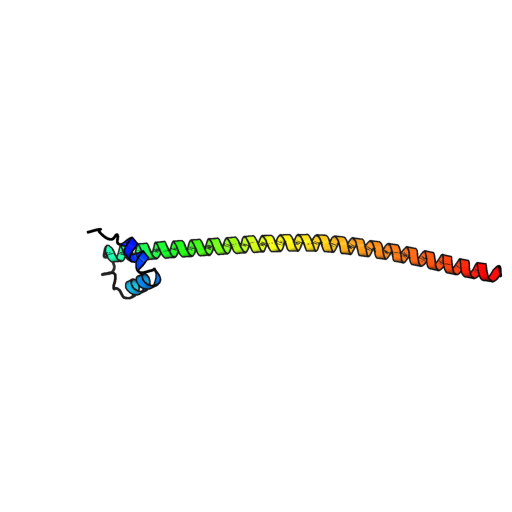 25.411 4.273 -35.371 1.00 93.94 91 LEU A C 1
ATOM 676 O O . LEU A 1 91 ? 26.034 4.424 -36.421 1.00 93.94 91 LEU A O 1
ATOM 680 N N . GLN A 1 92 ? 25.164 3.069 -34.854 1.00 93.25 92 GLN A N 1
ATOM 681 C CA . GLN A 1 92 ? 25.611 1.827 -35.488 1.00 93.25 92 GLN A CA 1
ATOM 682 C C . GLN A 1 92 ? 25.038 1.665 -36.899 1.00 93.25 92 GLN A C 1
ATOM 684 O O . GLN A 1 92 ? 25.784 1.340 -37.820 1.00 93.25 92 GLN A O 1
ATOM 689 N N . ALA A 1 93 ? 23.753 1.975 -37.105 1.00 91.88 93 ALA A N 1
ATOM 690 C CA . ALA A 1 93 ? 23.136 1.938 -38.431 1.00 91.88 93 ALA A CA 1
ATOM 691 C C . ALA A 1 93 ? 23.825 2.893 -39.424 1.00 91.88 93 ALA A C 1
ATOM 693 O O . ALA A 1 93 ? 24.071 2.528 -40.575 1.00 91.88 93 ALA A O 1
ATOM 694 N N . ARG A 1 94 ? 24.206 4.099 -38.978 1.00 93.19 94 ARG A N 1
ATOM 695 C CA . ARG A 1 94 ? 24.957 5.054 -39.811 1.00 93.19 94 ARG A CA 1
ATOM 696 C C . ARG A 1 94 ? 26.343 4.527 -40.176 1.00 93.19 94 ARG A C 1
ATOM 698 O O . ARG A 1 94 ? 26.741 4.630 -41.333 1.00 93.19 94 ARG A O 1
ATOM 705 N N . TRP A 1 95 ? 27.072 3.957 -39.219 1.00 92.94 95 TRP A N 1
ATOM 706 C CA . TRP A 1 95 ? 28.390 3.371 -39.482 1.00 92.94 95 TRP A CA 1
ATOM 707 C C . TRP A 1 95 ? 28.315 2.159 -40.411 1.00 92.94 95 TRP A C 1
ATOM 709 O O . TRP A 1 95 ? 29.137 2.041 -41.317 1.00 92.94 95 TRP A O 1
ATOM 719 N N . ALA A 1 96 ? 27.301 1.307 -40.250 1.00 92.62 96 ALA A N 1
ATOM 720 C CA . ALA A 1 96 ? 27.061 0.175 -41.140 1.00 92.62 96 ALA A CA 1
ATOM 721 C C . ALA A 1 96 ? 26.806 0.627 -42.588 1.00 92.62 96 ALA A C 1
ATOM 723 O O . ALA A 1 96 ? 27.345 0.031 -43.518 1.00 92.62 96 ALA A O 1
ATOM 724 N N . MET A 1 97 ? 26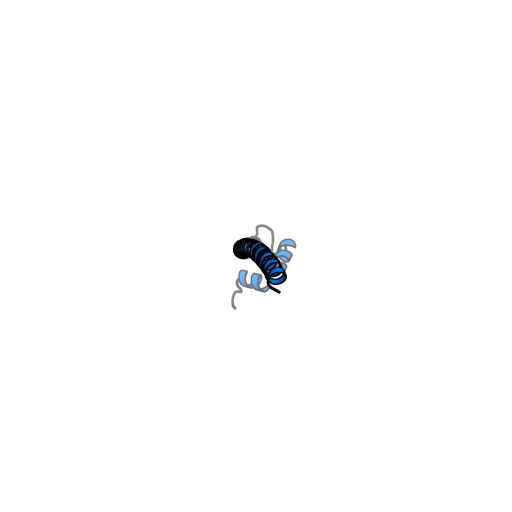.055 1.718 -42.787 1.00 94.19 97 MET A N 1
ATOM 725 C CA . MET A 1 97 ? 25.838 2.298 -44.116 1.00 94.19 97 MET A CA 1
ATOM 726 C C . MET A 1 97 ? 27.154 2.752 -44.760 1.00 94.19 97 MET A C 1
ATOM 728 O O . MET A 1 97 ? 27.420 2.429 -45.917 1.00 94.19 97 MET A O 1
ATOM 732 N N . TRP A 1 98 ? 28.010 3.449 -44.009 1.00 94.44 98 TRP A N 1
ATOM 733 C CA . TRP A 1 98 ? 29.330 3.852 -44.500 1.00 94.44 98 TRP A CA 1
ATOM 734 C C . TRP A 1 98 ? 30.224 2.656 -44.825 1.00 94.44 98 TRP A C 1
ATOM 736 O O . TRP A 1 98 ? 30.849 2.632 -45.885 1.00 94.44 98 TRP A O 1
ATOM 746 N N . ALA A 1 99 ? 30.250 1.643 -43.959 1.00 93.12 99 ALA A N 1
ATOM 747 C CA . ALA A 1 99 ? 31.007 0.419 -44.196 1.00 93.12 99 ALA A CA 1
ATOM 748 C C . ALA A 1 99 ? 30.540 -0.301 -45.473 1.00 93.12 99 ALA A C 1
ATOM 750 O O . ALA A 1 99 ? 31.375 -0.733 -46.266 1.00 93.12 99 ALA A O 1
ATOM 751 N N . ALA A 1 100 ? 29.228 -0.365 -45.720 1.00 91.69 100 ALA A N 1
ATOM 752 C CA . ALA A 1 100 ? 28.668 -0.951 -46.936 1.00 91.69 100 ALA A CA 1
ATOM 753 C C . ALA A 1 100 ? 29.078 -0.182 -48.205 1.00 91.69 100 ALA A C 1
ATOM 755 O O . ALA A 1 100 ? 29.436 -0.798 -49.211 1.00 91.69 100 ALA A O 1
ATOM 756 N N . ILE A 1 101 ? 29.090 1.156 -48.160 1.00 92.00 101 ILE A N 1
ATOM 757 C CA . ILE A 1 101 ? 29.558 1.992 -49.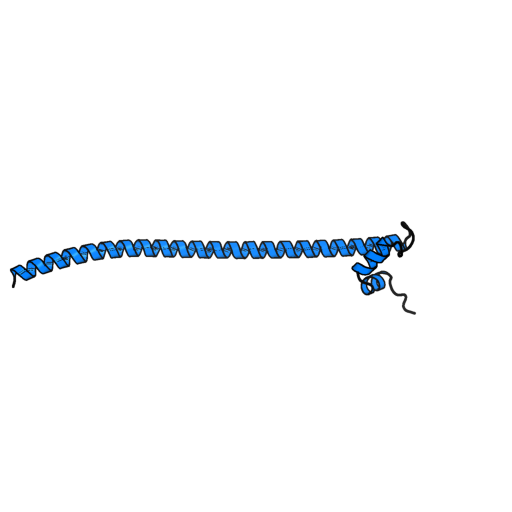279 1.00 92.00 101 ILE A CA 1
ATOM 758 C C . ILE A 1 101 ? 31.035 1.705 -49.570 1.00 92.00 101 ILE A C 1
ATOM 760 O O . ILE A 1 101 ? 31.397 1.439 -50.715 1.00 92.00 101 ILE A O 1
ATOM 764 N N . ILE A 1 102 ? 31.881 1.701 -48.536 1.00 92.94 102 ILE A N 1
ATOM 765 C CA . ILE A 1 102 ? 33.319 1.431 -48.676 1.00 92.94 102 ILE A CA 1
ATOM 766 C C . ILE A 1 102 ? 33.552 0.028 -49.242 1.00 92.94 102 ILE A C 1
ATOM 768 O O . ILE A 1 102 ? 34.335 -0.127 -50.177 1.00 92.94 102 ILE A O 1
ATOM 772 N N . ALA A 1 103 ? 32.846 -0.981 -48.724 1.00 92.25 103 ALA A N 1
ATOM 773 C CA . ALA A 1 103 ? 32.930 -2.351 -49.218 1.00 92.25 103 ALA A CA 1
ATOM 774 C C . ALA A 1 103 ? 32.543 -2.448 -50.703 1.00 92.25 103 ALA A C 1
ATOM 776 O O . ALA A 1 103 ? 33.231 -3.110 -51.477 1.00 92.25 103 ALA A O 1
ATOM 777 N N . THR A 1 104 ? 31.493 -1.735 -51.118 1.00 92.25 104 THR A N 1
ATOM 778 C CA . THR A 1 104 ? 31.052 -1.692 -52.521 1.00 92.25 104 THR A CA 1
ATOM 779 C C . THR A 1 104 ? 32.118 -1.064 -53.422 1.00 92.25 104 THR A C 1
ATOM 781 O O . THR A 1 104 ? 32.462 -1.627 -54.459 1.00 92.25 104 THR A O 1
ATOM 784 N N . VAL A 1 105 ? 32.699 0.070 -53.016 1.00 92.06 105 VAL A N 1
ATOM 785 C CA . VAL A 1 105 ? 33.780 0.728 -53.770 1.00 92.06 105 VAL A CA 1
ATOM 786 C C . VAL A 1 105 ? 35.017 -0.168 -53.853 1.00 92.06 105 VAL A C 1
ATOM 788 O O . VAL A 1 105 ? 35.594 -0.317 -54.929 1.00 92.06 105 VAL A O 1
ATOM 791 N N . ALA A 1 106 ? 35.409 -0.805 -52.748 1.00 92.75 106 ALA A N 1
ATOM 792 C CA . ALA A 1 106 ? 36.538 -1.728 -52.719 1.00 92.75 106 ALA A CA 1
ATOM 793 C C . ALA A 1 106 ? 36.326 -2.922 -53.663 1.00 92.75 106 ALA A C 1
ATOM 795 O O . ALA A 1 106 ? 37.244 -3.282 -54.398 1.00 92.75 106 ALA A O 1
ATOM 796 N N . ALA A 1 107 ? 35.115 -3.487 -53.698 1.00 90.81 107 ALA A N 1
ATOM 797 C CA . ALA A 1 107 ? 34.761 -4.566 -54.618 1.00 90.81 107 ALA A CA 1
ATOM 798 C C . ALA A 1 107 ? 34.865 -4.131 -56.090 1.00 90.81 107 ALA A C 1
ATOM 800 O O . ALA A 1 107 ? 35.412 -4.867 -56.909 1.00 90.81 107 ALA A O 1
ATOM 801 N N . ILE A 1 108 ? 34.408 -2.919 -56.424 1.00 91.88 108 ILE A N 1
ATOM 802 C CA . ILE A 1 108 ? 34.544 -2.354 -57.775 1.00 91.88 108 ILE A CA 1
ATOM 803 C C . ILE A 1 108 ? 36.023 -2.205 -58.151 1.00 91.88 108 ILE A C 1
ATOM 805 O O . ILE A 1 108 ? 36.438 -2.655 -59.214 1.00 91.88 108 ILE A O 1
ATOM 809 N N . VAL A 1 109 ? 36.843 -1.614 -57.278 1.00 92.50 109 VAL A N 1
ATOM 810 C CA . VAL A 1 109 ? 38.283 -1.438 -57.540 1.00 92.50 109 VAL A CA 1
ATOM 811 C C . VAL A 1 109 ? 38.991 -2.783 -57.697 1.00 92.50 109 VAL A C 1
ATOM 813 O O . VAL A 1 109 ? 39.855 -2.913 -58.561 1.00 92.50 109 VAL A O 1
ATOM 816 N N . ALA A 1 110 ? 38.625 -3.784 -56.8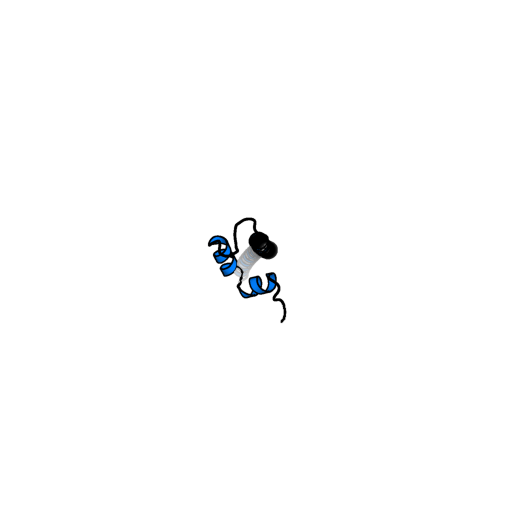93 1.00 89.25 110 ALA A N 1
ATOM 817 C CA . ALA A 1 110 ? 39.173 -5.130 -57.004 1.00 89.25 110 ALA A CA 1
ATOM 818 C C . ALA A 1 110 ? 38.852 -5.771 -58.364 1.00 89.25 110 ALA A C 1
ATOM 820 O O . ALA A 1 110 ? 39.739 -6.379 -58.950 1.00 89.25 110 ALA A O 1
ATOM 821 N N . MET A 1 111 ? 37.645 -5.572 -58.910 1.00 85.44 111 MET A N 1
ATOM 822 C CA . MET A 1 111 ? 37.285 -6.067 -60.248 1.00 85.44 111 MET A CA 1
ATOM 823 C C . MET A 1 111 ? 38.122 -5.449 -61.374 1.00 85.44 111 MET A C 1
ATOM 825 O O . MET A 1 111 ? 38.373 -6.116 -62.367 1.00 85.44 111 MET A O 1
ATOM 829 N N . PHE A 1 112 ? 38.566 -4.197 -61.233 1.00 82.31 112 PHE A N 1
ATOM 830 C CA . PHE A 1 112 ? 39.411 -3.535 -62.237 1.00 82.31 112 PHE A CA 1
ATOM 831 C C . PHE A 1 112 ? 40.916 -3.779 -62.049 1.00 82.31 112 PHE A C 1
ATOM 833 O O . PHE A 1 112 ? 41.706 -3.393 -62.908 1.00 82.31 112 PHE A O 1
ATOM 840 N N . LYS A 1 113 ? 41.325 -4.366 -60.917 1.00 71.31 113 LYS A N 1
ATOM 841 C CA . LYS A 1 113 ? 42.719 -4.741 -60.625 1.00 71.31 113 LYS A CA 1
ATOM 842 C C . LYS A 1 113 ? 42.980 -6.252 -60.707 1.00 71.31 113 LYS A C 1
ATOM 844 O O . LYS A 1 113 ? 44.129 -6.648 -60.512 1.00 71.31 113 LYS A O 1
ATOM 849 N N . ALA A 1 114 ? 41.942 -7.055 -60.934 1.00 55.28 114 ALA A N 1
ATOM 850 C CA . ALA A 1 114 ? 42.028 -8.476 -61.267 1.00 55.28 114 ALA A CA 1
ATOM 851 C C . ALA A 1 114 ? 42.292 -8.651 -62.768 1.00 55.28 114 ALA A C 1
ATOM 853 O O . ALA A 1 114 ? 43.036 -9.595 -63.110 1.00 55.28 114 ALA A O 1
#

Radius of gyration: 38.99 Å; Cα contacts (8 Å, |Δi|>4): 27; chains: 1; bounding box: 75×19×110 Å

Solvent-accessible surface area (backbone atoms only — not comparable to full-atom values): 6365 Å² total; per-residue (Å²): 133,82,81,76,53,68,67,60,53,49,60,75,60,28,68,74,52,52,54,49,36,51,74,71,50,70,46,50,58,89,85,35,71,63,27,48,53,54,52,51,51,52,49,53,52,50,52,52,52,50,52,54,50,49,53,55,48,52,55,50,50,54,49,50,52,51,52,51,52,51,52,52,51,52,53,53,52,52,50,51,51,53,51,53,50,53,53,51,50,54,52,50,54,55,51,51,53,52,50,51,51,50,51,51,52,51,52,54,54,47,66,77,74,108